Protein AF-A0A954ZT55-F1 (afdb_monomer)

Mean predicted aligned error: 9.02 Å

Secondary structure (DSSP, 8-state):
-HHHHHHHHHHHH-----PPP-------EETTEE--S---EEEEEESSSSSPPEEEEEEEE---

pLDDT: mean 84.21, std 9.3, range [62.06, 96.75]

Sequence (64 aa):
MRNTIIAFLAAVLATIAHAEPFTYQGSLNDNGAPANGEYDLIFRLYDAASGGAQLGAQVVLENT

Radius of gyration: 20.68 Å; Cα contacts (8 Å, |Δi|>4): 42; chains: 1; bounding box: 62×24×28 Å

Solvent-accessible surface area (backbone atoms only — not comparable to full-atom values): 4513 Å² total; per-residue (Å²): 110,74,68,57,53,51,55,52,50,56,59,73,68,58,74,80,91,68,88,75,91,81,86,87,86,82,83,60,67,51,98,91,38,74,60,83,68,92,60,68,49,77,48,77,47,59,79,42,98,71,95,48,55,76,51,82,80,67,50,73,48,76,70,128

Foldseek 3Di:
DVVVVVVVVVVVPDDDPDDDDDDDDDFDDDPNHTPPDFDKDKDWDFPDPPPTDTDDDIDIDGDD

Structure (mmCIF, N/CA/C/O backbone):
data_AF-A0A954ZT55-F1
#
_entry.id   AF-A0A954ZT55-F1
#
loop_
_atom_site.group_PDB
_atom_site.id
_atom_site.type_symbol
_atom_site.label_atom_id
_atom_site.label_alt_id
_atom_site.label_comp_id
_atom_site.label_asym_id
_atom_site.label_entity_id
_atom_site.label_seq_id
_atom_site.pdbx_PDB_ins_code
_atom_site.Cartn_x
_atom_site.Cartn_y
_atom_site.Cartn_z
_atom_site.occupancy
_atom_site.B_iso_or_equiv
_atom_site.auth_seq_id
_atom_site.auth_comp_id
_atom_site.auth_asym_id
_atom_site.auth_atom_id
_atom_site.pdbx_PDB_model_num
ATOM 1 N N . MET A 1 1 ? -44.571 10.856 -15.648 1.00 68.25 1 MET A N 1
ATOM 2 C CA . MET A 1 1 ? -43.854 12.137 -15.454 1.00 68.25 1 MET A CA 1
ATOM 3 C C . MET A 1 1 ? -43.226 12.226 -14.062 1.00 68.25 1 MET A C 1
ATOM 5 O O . MET A 1 1 ? -42.012 12.299 -13.990 1.00 68.25 1 MET A O 1
ATOM 9 N N . ARG A 1 2 ? -43.984 12.122 -12.954 1.00 72.56 2 ARG A N 1
ATOM 10 C CA . ARG A 1 2 ? -43.426 12.203 -11.582 1.00 72.56 2 ARG A CA 1
ATOM 11 C C . ARG A 1 2 ? -42.448 11.070 -11.212 1.00 72.56 2 ARG A C 1
ATOM 13 O O . ARG A 1 2 ? -41.353 11.358 -10.749 1.00 72.56 2 ARG A O 1
ATOM 20 N N . ASN A 1 3 ? -42.777 9.808 -11.501 1.00 67.56 3 ASN A N 1
ATOM 21 C CA . ASN A 1 3 ? -41.857 8.682 -11.243 1.00 67.56 3 ASN A CA 1
ATOM 22 C C . ASN A 1 3 ? -40.621 8.684 -12.152 1.00 67.56 3 ASN A C 1
ATOM 24 O O . ASN A 1 3 ? -39.566 8.203 -11.758 1.00 67.56 3 ASN A O 1
ATOM 28 N N . THR A 1 4 ? -40.744 9.246 -13.354 1.00 72.38 4 THR A N 1
ATOM 29 C CA . THR A 1 4 ? -39.650 9.332 -14.327 1.00 72.38 4 THR A CA 1
ATOM 30 C C . THR A 1 4 ? -38.565 10.300 -13.849 1.00 72.38 4 THR A C 1
ATOM 32 O O . THR A 1 4 ? -37.384 10.001 -13.974 1.00 72.38 4 THR A O 1
ATOM 35 N N . ILE A 1 5 ? -38.964 11.417 -13.228 1.00 76.25 5 ILE A N 1
ATOM 36 C CA . ILE A 1 5 ? -38.043 12.396 -12.626 1.00 76.25 5 ILE A CA 1
ATOM 37 C C . ILE A 1 5 ? -37.305 11.786 -11.426 1.00 76.25 5 ILE A C 1
ATOM 39 O O . ILE A 1 5 ? -36.100 11.968 -11.296 1.00 76.25 5 ILE A O 1
ATOM 43 N N . ILE A 1 6 ? -38.004 11.022 -10.581 1.00 78.62 6 ILE A N 1
ATOM 44 C CA . ILE A 1 6 ? -37.402 10.370 -9.406 1.00 78.62 6 ILE A CA 1
ATOM 45 C C . ILE A 1 6 ? -36.378 9.308 -9.829 1.00 78.62 6 ILE A C 1
ATOM 47 O O . ILE A 1 6 ? -35.283 9.267 -9.277 1.00 78.62 6 ILE A O 1
ATOM 51 N N . ALA A 1 7 ? -36.701 8.485 -10.831 1.00 75.00 7 ALA A N 1
ATOM 52 C CA . ALA A 1 7 ? -35.782 7.470 -11.346 1.00 75.00 7 ALA A CA 1
ATOM 53 C C . ALA A 1 7 ? -34.529 8.089 -11.991 1.00 75.00 7 ALA A C 1
ATOM 55 O O . ALA A 1 7 ? -33.421 7.607 -11.774 1.00 75.00 7 ALA A O 1
ATOM 56 N N . PHE A 1 8 ? -34.694 9.184 -12.738 1.00 76.88 8 PHE A N 1
ATOM 57 C CA . PHE A 1 8 ? -33.575 9.904 -13.345 1.00 76.88 8 PHE A CA 1
ATOM 58 C C . PHE A 1 8 ? -32.679 10.565 -12.289 1.00 76.88 8 PHE A C 1
ATOM 60 O O . PHE A 1 8 ? -31.458 10.473 -12.367 1.00 76.88 8 PHE A O 1
ATOM 67 N N . LEU A 1 9 ? -33.275 11.167 -11.255 1.00 79.38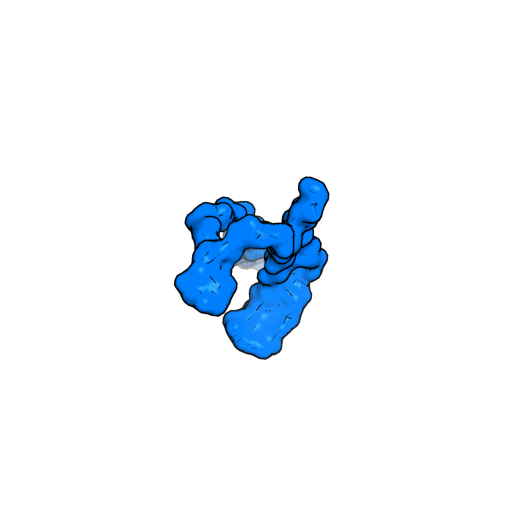 9 LEU A N 1
ATOM 68 C CA . LEU A 1 9 ? -32.536 11.752 -10.139 1.00 79.38 9 LEU A CA 1
ATOM 69 C C . LEU A 1 9 ? -31.754 10.682 -9.356 1.00 79.38 9 LEU A C 1
ATOM 71 O O . LEU A 1 9 ? -30.575 10.871 -9.084 1.00 79.38 9 LEU A O 1
ATOM 75 N N . ALA A 1 10 ? -32.362 9.529 -9.060 1.00 76.62 10 ALA A N 1
ATOM 76 C CA . ALA A 1 10 ? 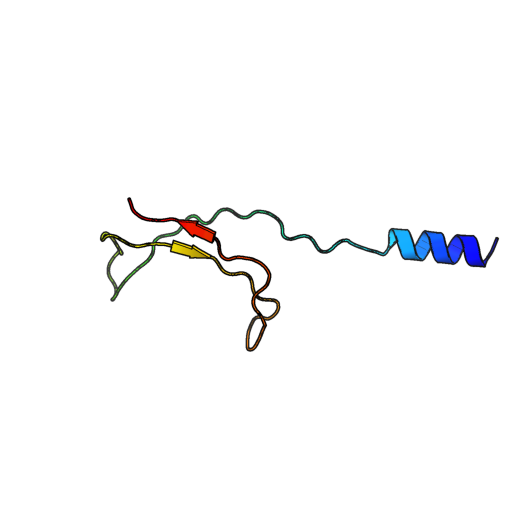-31.689 8.428 -8.365 1.00 76.62 10 ALA A CA 1
ATOM 77 C C . ALA A 1 10 ? -30.491 7.863 -9.151 1.00 76.62 10 ALA A C 1
ATOM 79 O O . ALA A 1 10 ? -29.471 7.536 -8.552 1.00 76.62 10 ALA A O 1
ATOM 80 N N . ALA A 1 11 ? -30.583 7.796 -10.483 1.00 75.50 11 ALA A N 1
ATOM 81 C CA . ALA A 1 11 ? -29.476 7.367 -11.337 1.00 75.50 11 ALA A CA 1
ATOM 82 C C . ALA A 1 11 ? -28.319 8.385 -11.375 1.00 75.50 11 ALA A C 1
ATOM 84 O O . ALA A 1 11 ? -27.164 7.982 -11.429 1.00 75.50 11 ALA A O 1
ATOM 85 N N . VAL A 1 12 ? -28.610 9.690 -11.297 1.00 74.69 12 VAL A N 1
ATOM 86 C CA . VAL A 1 12 ? -27.587 10.756 -11.229 1.00 74.69 12 VAL A CA 1
ATOM 87 C C . VAL A 1 12 ? -26.854 10.773 -9.881 1.00 74.69 12 VAL A C 1
ATOM 89 O O . VAL A 1 12 ? -25.682 11.132 -9.826 1.00 74.69 12 VAL A O 1
ATOM 92 N N . LEU A 1 13 ? -27.521 10.372 -8.794 1.00 74.31 13 LEU A N 1
ATOM 93 C CA . LEU A 1 13 ? -26.923 10.274 -7.455 1.00 74.31 13 LEU A CA 1
ATOM 94 C C . LEU A 1 13 ? -26.171 8.955 -7.199 1.00 74.31 13 LEU A C 1
ATOM 96 O O . LEU A 1 13 ? -25.475 8.841 -6.189 1.00 74.31 13 LEU A O 1
ATOM 100 N N . ALA A 1 14 ? -26.286 7.964 -8.086 1.00 65.81 14 ALA A N 1
ATOM 101 C CA . ALA A 1 14 ? -25.553 6.709 -7.975 1.00 65.81 14 ALA A CA 1
ATOM 102 C C . ALA A 1 14 ? -24.091 6.915 -8.406 1.00 65.81 14 ALA A C 1
ATOM 104 O O . ALA A 1 14 ? -23.740 6.784 -9.577 1.00 65.81 14 ALA A O 1
ATOM 105 N N . THR A 1 15 ? -23.226 7.253 -7.450 1.00 62.06 15 THR A N 1
ATOM 106 C CA . THR A 1 15 ? -21.777 7.223 -7.664 1.00 62.06 15 THR A CA 1
ATOM 107 C C . THR A 1 15 ? -21.293 5.775 -7.709 1.00 62.06 15 THR A C 1
ATOM 109 O O . THR A 1 15 ? -21.565 4.981 -6.806 1.00 62.06 15 THR A O 1
ATOM 112 N N . ILE A 1 16 ? -20.577 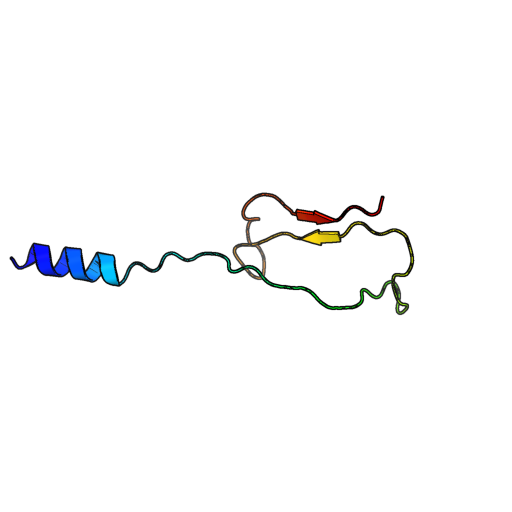5.417 -8.773 1.00 67.81 16 ILE A N 1
ATOM 113 C CA . ILE A 1 16 ? -19.777 4.195 -8.798 1.00 67.81 16 ILE A CA 1
ATOM 114 C C . ILE A 1 16 ? -18.550 4.439 -7.921 1.00 67.81 16 ILE A C 1
ATOM 116 O O . ILE A 1 16 ? -17.631 5.156 -8.305 1.00 67.81 16 ILE A O 1
ATOM 120 N N . ALA A 1 17 ? -18.542 3.865 -6.719 1.00 67.44 17 ALA A N 1
ATOM 121 C CA . ALA A 1 17 ? -17.326 3.802 -5.923 1.00 67.44 17 ALA A CA 1
ATOM 122 C C . ALA A 1 17 ? -16.323 2.920 -6.679 1.00 67.44 17 ALA A C 1
ATOM 124 O O . ALA A 1 17 ? -16.494 1.704 -6.761 1.00 67.44 17 ALA A O 1
ATOM 125 N N . HIS A 1 18 ? -15.313 3.543 -7.278 1.00 69.69 18 HIS A N 1
ATOM 126 C CA . HIS A 1 18 ? -14.225 2.861 -7.962 1.00 69.69 18 HIS A CA 1
ATOM 127 C C . HIS A 1 18 ? -12.917 3.154 -7.226 1.00 69.69 18 HIS A C 1
ATOM 129 O O . HIS A 1 18 ? -12.723 4.248 -6.694 1.00 69.69 18 HIS A O 1
ATOM 135 N N . ALA A 1 19 ? -12.041 2.155 -7.149 1.00 73.25 19 ALA A N 1
ATOM 136 C CA . ALA A 1 19 ? -10.712 2.350 -6.596 1.00 73.25 19 ALA A CA 1
ATOM 137 C C . ALA A 1 19 ? -9.864 3.114 -7.619 1.00 73.25 19 ALA A C 1
ATOM 139 O O . ALA A 1 19 ? -9.683 2.650 -8.744 1.00 73.25 19 ALA A O 1
ATOM 140 N N . GLU A 1 20 ? -9.336 4.272 -7.231 1.00 80.81 20 GLU A N 1
ATOM 141 C CA . GLU A 1 20 ? -8.386 4.996 -8.070 1.00 80.81 20 GLU A CA 1
ATOM 142 C C . GLU A 1 20 ? -6.979 4.398 -7.924 1.00 80.81 20 GLU A C 1
ATOM 144 O O . GLU A 1 20 ? -6.573 4.038 -6.811 1.00 80.81 20 GLU A O 1
ATOM 149 N N . PRO A 1 21 ? -6.205 4.294 -9.019 1.00 81.81 21 PRO A N 1
ATOM 150 C CA . PRO A 1 21 ? -4.799 3.937 -8.935 1.00 81.81 21 PRO A CA 1
ATOM 151 C C . PRO A 1 21 ? -4.045 4.921 -8.038 1.00 81.81 21 PRO A C 1
ATOM 153 O O . PRO A 1 21 ? -4.240 6.133 -8.117 1.00 81.81 21 PRO A O 1
ATOM 156 N N . PHE A 1 22 ? -3.127 4.409 -7.226 1.00 80.06 22 PHE A N 1
ATOM 157 C CA 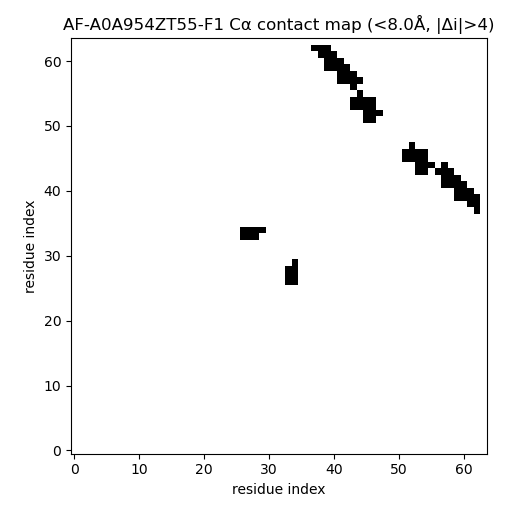. PHE A 1 22 ? -2.212 5.236 -6.448 1.00 80.06 22 PHE A CA 1
ATOM 158 C C . PHE A 1 22 ? -0.771 4.786 -6.674 1.00 80.06 22 PHE A C 1
ATOM 160 O O . PHE A 1 22 ? -0.496 3.614 -6.930 1.00 80.06 22 PHE A O 1
ATOM 167 N N . THR A 1 23 ? 0.161 5.729 -6.564 1.00 84.94 23 THR A N 1
ATOM 168 C CA . THR A 1 23 ? 1.597 5.444 -6.584 1.00 84.94 23 THR A CA 1
ATOM 169 C C . THR A 1 23 ? 2.132 5.413 -5.161 1.00 84.94 23 THR A C 1
ATOM 171 O O . THR A 1 23 ? 1.925 6.365 -4.409 1.00 84.94 23 THR A O 1
ATOM 174 N N . TYR A 1 24 ? 2.866 4.362 -4.807 1.00 81.25 24 TYR A N 1
ATOM 175 C CA . TYR A 1 24 ? 3.614 4.297 -3.555 1.00 81.25 24 TYR A CA 1
ATOM 176 C C . TYR A 1 24 ? 5.085 4.653 -3.807 1.00 81.25 24 TYR A C 1
ATOM 178 O O . TYR A 1 24 ? 5.759 3.983 -4.584 1.00 81.25 24 TYR A O 1
ATOM 186 N N . GLN A 1 25 ? 5.571 5.716 -3.160 1.00 85.44 25 GLN A N 1
ATOM 187 C CA . GLN A 1 25 ? 6.979 6.127 -3.166 1.00 85.44 25 GLN A CA 1
ATOM 188 C C . GLN A 1 25 ? 7.445 6.282 -1.716 1.00 85.44 25 GLN A C 1
ATOM 190 O O . GLN A 1 25 ? 7.233 7.319 -1.091 1.00 85.44 25 GLN A O 1
ATOM 195 N N . GLY A 1 26 ? 8.037 5.229 -1.163 1.00 82.56 26 GL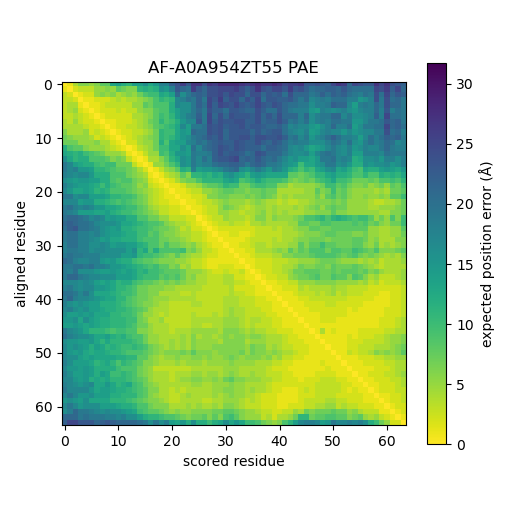Y A N 1
ATOM 196 C CA . GLY A 1 26 ? 8.530 5.201 0.212 1.00 82.56 26 GLY A CA 1
ATOM 197 C C . GLY A 1 26 ? 9.682 4.215 0.372 1.00 82.56 26 GLY A C 1
ATOM 198 O O . GLY A 1 26 ? 9.985 3.456 -0.546 1.00 82.56 26 GLY A O 1
ATOM 199 N N . SER A 1 27 ? 10.325 4.238 1.538 1.00 84.94 27 SER A N 1
ATOM 200 C CA . SER A 1 27 ? 11.328 3.249 1.938 1.00 84.94 27 SER A CA 1
ATOM 201 C C . SER A 1 27 ? 10.751 2.326 3.005 1.00 84.94 27 SER A C 1
ATOM 203 O O . SER A 1 27 ? 10.101 2.787 3.947 1.00 84.94 27 SER A O 1
ATOM 205 N N . LEU A 1 28 ? 11.021 1.031 2.884 1.00 86.25 28 LEU A N 1
ATOM 206 C CA . LEU A 1 28 ? 10.726 0.064 3.932 1.00 86.25 28 LEU A CA 1
ATOM 207 C C . LEU A 1 28 ? 11.910 0.011 4.903 1.00 86.25 28 LEU A C 1
ATOM 209 O O . LEU A 1 28 ? 13.057 -0.107 4.472 1.00 86.25 28 LEU A O 1
ATOM 213 N N . ASN A 1 29 ? 11.626 0.083 6.203 1.00 91.12 29 ASN A N 1
ATOM 214 C CA . ASN A 1 29 ? 12.618 -0.172 7.241 1.00 91.12 29 ASN A CA 1
ATOM 215 C C . ASN A 1 29 ? 12.335 -1.539 7.863 1.00 91.12 29 ASN A C 1
ATOM 217 O O . ASN A 1 29 ? 11.206 -1.788 8.285 1.00 91.12 29 ASN A O 1
ATOM 221 N N . ASP A 1 30 ? 13.362 -2.374 7.976 1.00 90.19 30 ASP A N 1
ATOM 222 C CA . ASP A 1 30 ? 13.331 -3.618 8.735 1.00 90.19 30 ASP A CA 1
ATOM 223 C C . ASP A 1 30 ? 14.304 -3.519 9.914 1.00 90.19 30 ASP A C 1
ATOM 225 O O . ASP A 1 30 ? 15.467 -3.141 9.765 1.00 90.19 30 ASP A O 1
ATOM 229 N N . ASN A 1 31 ? 13.794 -3.779 11.117 1.00 91.31 31 ASN A N 1
ATOM 230 C CA . ASN A 1 31 ? 14.540 -3.690 12.373 1.00 91.31 31 ASN A CA 1
ATOM 231 C C . ASN A 1 31 ? 15.342 -2.375 12.561 1.00 91.31 31 ASN A C 1
ATOM 233 O O . ASN A 1 31 ? 16.460 -2.365 13.075 1.00 91.31 31 ASN A O 1
ATOM 237 N N . GLY A 1 32 ? 14.776 -1.246 12.120 1.00 92.69 32 GLY A N 1
ATOM 238 C CA . GLY A 1 32 ? 15.388 0.083 12.252 1.00 92.69 32 GLY A CA 1
ATOM 239 C C . GLY A 1 32 ? 16.434 0.440 11.188 1.00 92.69 32 GLY A C 1
ATOM 240 O O . GLY A 1 32 ? 16.987 1.537 11.244 1.00 92.69 32 GLY A O 1
ATOM 241 N N . ALA A 1 33 ? 16.677 -0.431 10.206 1.00 93.25 33 ALA A N 1
ATOM 242 C CA . ALA A 1 33 ? 17.550 -0.179 9.062 1.00 93.25 33 ALA A CA 1
ATOM 243 C C . ALA A 1 33 ? 16.761 -0.233 7.739 1.00 93.25 33 ALA A C 1
ATOM 245 O O . ALA A 1 33 ? 15.704 -0.859 7.692 1.00 93.25 33 ALA A O 1
ATOM 246 N N . PRO A 1 34 ? 17.239 0.397 6.650 1.00 91.56 34 PRO A N 1
ATOM 247 C CA . PRO A 1 34 ? 16.617 0.244 5.337 1.00 91.56 34 PRO A CA 1
ATOM 248 C C . PRO A 1 34 ? 16.598 -1.224 4.888 1.00 91.56 34 PRO A C 1
ATOM 250 O O . PRO A 1 34 ? 17.609 -1.924 4.990 1.00 91.56 34 PRO A O 1
ATOM 253 N N . ALA A 1 35 ? 15.463 -1.679 4.363 1.00 91.81 35 ALA A N 1
ATOM 254 C CA . ALA A 1 35 ? 15.265 -3.038 3.869 1.00 91.81 35 ALA A CA 1
ATOM 255 C C . ALA A 1 35 ? 15.949 -3.248 2.499 1.00 91.81 35 ALA A C 1
ATOM 257 O O . ALA A 1 35 ? 15.295 -3.349 1.469 1.00 91.81 35 ALA A O 1
ATOM 258 N N . ASN A 1 36 ? 17.284 -3.302 2.491 1.00 88.06 36 ASN A N 1
ATOM 259 C CA . ASN A 1 36 ? 18.114 -3.433 1.280 1.00 88.06 36 ASN A CA 1
ATOM 260 C C . ASN A 1 36 ? 18.323 -4.890 0.799 1.00 88.06 36 ASN A C 1
ATOM 262 O O . ASN A 1 36 ? 19.185 -5.135 -0.042 1.00 88.06 36 ASN A O 1
ATOM 266 N N . GLY A 1 37 ? 17.617 -5.859 1.385 1.00 86.12 37 GLY A N 1
ATOM 267 C CA . GLY A 1 37 ? 17.679 -7.276 1.005 1.00 86.12 37 GLY A CA 1
ATOM 268 C C . GLY A 1 37 ? 16.689 -7.636 -0.106 1.00 86.12 37 GLY A C 1
ATOM 269 O O . GLY A 1 37 ? 16.054 -6.761 -0.687 1.00 86.12 37 GLY A O 1
ATOM 270 N N . GLU A 1 38 ? 16.532 -8.930 -0.372 1.00 90.12 38 GLU A N 1
ATOM 271 C CA . GLU A 1 38 ? 15.493 -9.430 -1.277 1.00 90.12 38 GLU A CA 1
ATOM 272 C C . GLU A 1 38 ? 14.143 -9.454 -0.551 1.00 90.12 38 GLU A C 1
ATOM 274 O O . GLU A 1 38 ? 13.996 -10.113 0.481 1.00 90.12 38 GLU A O 1
ATOM 279 N N . TYR A 1 39 ? 13.168 -8.714 -1.079 1.00 88.62 39 TYR A N 1
ATOM 280 C CA . TYR A 1 39 ? 11.820 -8.625 -0.527 1.00 88.62 39 TYR A CA 1
ATOM 281 C C . TYR A 1 39 ? 10.786 -8.635 -1.645 1.00 88.62 39 TYR A C 1
ATOM 283 O O . TYR A 1 39 ? 10.875 -7.839 -2.577 1.00 88.62 39 TYR A O 1
ATOM 291 N N . ASP A 1 40 ? 9.747 -9.449 -1.480 1.00 90.94 40 ASP A N 1
ATOM 292 C CA . ASP A 1 40 ? 8.521 -9.315 -2.260 1.00 90.94 40 ASP A CA 1
ATOM 293 C C . ASP A 1 40 ? 7.604 -8.278 -1.603 1.00 90.94 40 ASP A C 1
ATOM 295 O O . ASP A 1 40 ? 7.402 -8.285 -0.383 1.00 90.94 40 ASP A O 1
ATOM 299 N N . LEU A 1 41 ? 6.994 -7.401 -2.403 1.00 88.44 41 LEU A N 1
ATOM 300 C CA . LEU A 1 41 ? 5.974 -6.472 -1.912 1.00 88.44 41 LEU A CA 1
ATOM 301 C C . LEU A 1 41 ? 4.581 -6.995 -2.260 1.00 88.44 41 LEU A C 1
ATOM 303 O O . LEU A 1 41 ? 4.283 -7.282 -3.418 1.00 88.44 41 LEU A O 1
ATOM 307 N N . ILE A 1 42 ? 3.702 -7.061 -1.257 1.00 91.62 42 ILE A N 1
ATOM 308 C CA . ILE A 1 42 ? 2.317 -7.515 -1.422 1.00 91.62 42 ILE A CA 1
ATOM 309 C C . ILE A 1 42 ? 1.354 -6.394 -1.043 1.00 91.62 42 ILE A C 1
ATOM 311 O O . ILE A 1 42 ? 1.324 -5.944 0.103 1.00 91.62 42 ILE A O 1
ATOM 315 N N . PHE A 1 43 ? 0.495 -6.009 -1.982 1.00 89.75 43 PHE A N 1
ATOM 316 C CA . PHE A 1 43 ? -0.559 -5.021 -1.770 1.00 89.75 43 PHE A CA 1
ATOM 317 C C . PHE A 1 43 ? -1.923 -5.711 -1.695 1.00 89.75 43 PHE A C 1
ATOM 319 O O . PHE A 1 43 ? -2.289 -6.491 -2.578 1.00 89.75 43 PHE A O 1
ATOM 326 N N . ARG A 1 44 ? -2.688 -5.418 -0.634 1.00 92.38 44 ARG A N 1
ATOM 327 C CA . ARG A 1 44 ? -4.049 -5.933 -0.404 1.00 92.38 44 ARG A CA 1
ATOM 328 C C . ARG A 1 44 ? -5.002 -4.783 -0.113 1.00 92.38 44 ARG A C 1
ATOM 330 O O . ARG A 1 44 ? -4.660 -3.887 0.655 1.00 92.38 44 ARG A O 1
ATOM 337 N N . LEU A 1 45 ? -6.196 -4.844 -0.691 1.00 90.00 45 LEU A N 1
ATOM 338 C CA . LEU A 1 45 ? -7.272 -3.894 -0.434 1.00 90.00 45 LEU A CA 1
ATOM 339 C C . LEU A 1 45 ? -8.260 -4.497 0.568 1.00 90.00 45 LEU A C 1
ATOM 341 O O . LEU A 1 45 ? -8.631 -5.658 0.423 1.00 90.00 45 LEU A O 1
ATOM 345 N N . TYR A 1 46 ? -8.694 -3.712 1.551 1.00 93.88 46 TYR A N 1
ATOM 346 C CA . TYR A 1 46 ? -9.709 -4.101 2.534 1.00 93.88 46 TYR A CA 1
ATOM 347 C C . TYR A 1 46 ? -10.872 -3.109 2.526 1.00 93.88 46 TYR A C 1
ATOM 349 O O . TYR A 1 46 ? -10.686 -1.937 2.199 1.00 93.88 46 TYR A O 1
ATOM 357 N N . ASP A 1 47 ? -12.060 -3.577 2.904 1.00 92.25 47 ASP A N 1
ATOM 358 C CA . ASP A 1 47 ? -13.283 -2.765 2.979 1.00 92.25 47 ASP A CA 1
ATOM 359 C C . ASP A 1 47 ? -13.423 -1.940 4.274 1.00 92.25 47 ASP A C 1
ATOM 361 O O . ASP A 1 47 ? -14.265 -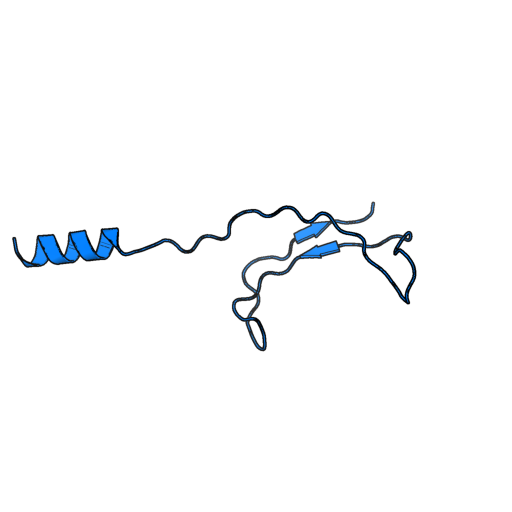1.044 4.350 1.00 92.25 47 ASP A O 1
ATOM 365 N N . ALA A 1 48 ? -12.584 -2.202 5.280 1.00 93.12 48 ALA A N 1
ATOM 366 C CA . ALA A 1 48 ? -12.563 -1.476 6.544 1.00 93.12 48 ALA A CA 1
ATOM 367 C C . ALA A 1 48 ? -11.145 -1.366 7.122 1.00 93.12 48 ALA A C 1
ATOM 369 O O . ALA A 1 48 ? -10.290 -2.224 6.904 1.00 93.12 48 ALA A O 1
ATOM 370 N N . ALA A 1 49 ? -10.911 -0.320 7.921 1.00 92.69 49 ALA A N 1
ATOM 371 C CA . ALA A 1 49 ? -9.618 -0.060 8.563 1.00 92.69 49 ALA A CA 1
ATOM 372 C C . ALA A 1 49 ? -9.235 -1.099 9.638 1.00 92.69 49 ALA A C 1
ATOM 374 O O . ALA A 1 49 ? -8.061 -1.245 9.966 1.00 92.69 49 ALA A O 1
ATOM 375 N N . SER A 1 50 ? -10.216 -1.805 10.208 1.00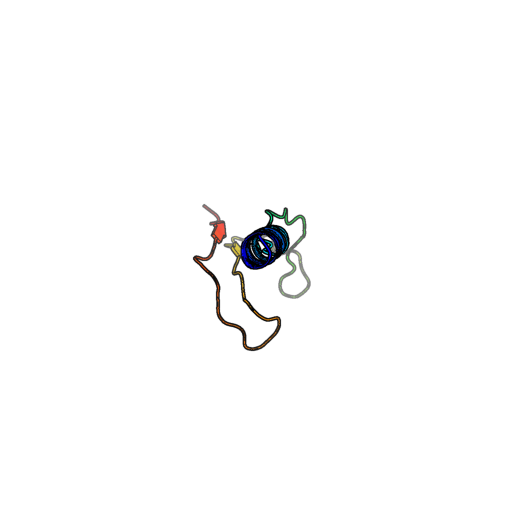 96.75 50 SER A N 1
ATOM 376 C CA . SER A 1 50 ? -10.012 -2.892 11.167 1.00 96.75 50 SER A CA 1
ATOM 377 C C . SER A 1 50 ? -11.149 -3.903 11.048 1.00 96.75 50 SER A C 1
ATOM 379 O O . SER A 1 50 ? -12.305 -3.509 10.900 1.00 96.75 50 SER A O 1
ATOM 381 N N . GLY A 1 51 ? -10.822 -5.198 11.094 1.00 95.56 51 GLY A N 1
ATOM 382 C CA . GLY A 1 51 ? -11.795 -6.294 10.990 1.00 95.56 51 GLY A CA 1
ATOM 383 C C . GLY A 1 51 ? -12.474 -6.453 9.622 1.00 95.56 51 GLY A C 1
ATOM 384 O O . GLY A 1 51 ? -13.456 -7.184 9.535 1.00 95.56 51 GLY A O 1
ATOM 385 N N . GLY A 1 52 ? -11.987 -5.770 8.581 1.00 95.94 52 GLY A N 1
ATOM 386 C CA . GLY A 1 52 ? -12.551 -5.820 7.229 1.00 95.94 52 GLY A CA 1
ATOM 387 C C . GLY A 1 52 ? -12.206 -7.089 6.446 1.00 95.94 52 GLY A C 1
ATOM 388 O O . GLY A 1 52 ? -11.278 -7.824 6.792 1.00 95.94 52 GLY A O 1
ATOM 389 N N . ALA A 1 53 ? -12.934 -7.318 5.355 1.00 96.38 53 ALA A N 1
ATOM 390 C CA . ALA A 1 53 ? -12.659 -8.372 4.387 1.00 96.38 53 ALA A CA 1
ATOM 391 C C . ALA A 1 53 ? -11.766 -7.857 3.248 1.00 96.38 53 ALA A C 1
ATOM 393 O O . ALA A 1 53 ? -11.831 -6.690 2.854 1.00 96.38 53 ALA A O 1
ATOM 394 N N . GLN A 1 54 ? -10.925 -8.741 2.706 1.00 94.62 54 GLN A N 1
ATOM 395 C CA . GLN A 1 54 ? -10.117 -8.417 1.534 1.00 94.62 54 GLN A CA 1
ATOM 396 C C . GLN A 1 54 ? -11.011 -8.285 0.295 1.00 94.62 54 GLN A C 1
ATOM 398 O O . GLN A 1 54 ? -11.864 -9.132 0.030 1.00 94.62 54 GLN A O 1
ATOM 403 N N . LEU A 1 55 ? -10.760 -7.249 -0.499 1.00 91.12 55 LEU A N 1
ATOM 404 C CA . LEU A 1 55 ? -11.401 -7.010 -1.784 1.00 91.12 55 LEU A CA 1
ATOM 405 C C . LEU A 1 55 ? -10.456 -7.406 -2.924 1.00 91.12 55 LEU A C 1
ATOM 407 O O . LEU A 1 55 ? -9.348 -6.881 -3.032 1.00 91.12 55 LEU A O 1
ATOM 411 N N . GLY A 1 56 ? -10.919 -8.295 -3.804 1.00 89.88 56 GLY A N 1
ATOM 412 C CA . GLY A 1 56 ? -10.189 -8.691 -5.011 1.00 89.88 56 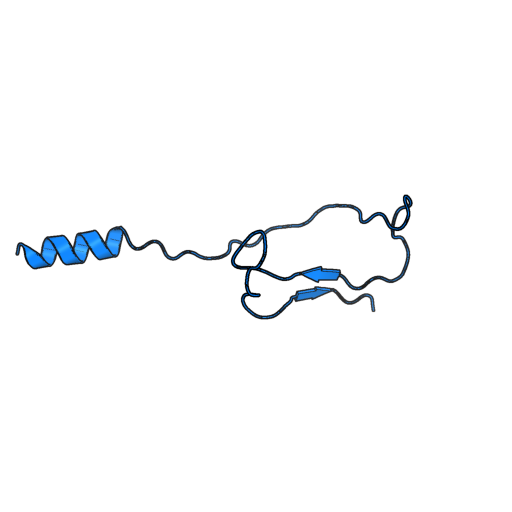GLY A CA 1
ATOM 413 C C . GLY A 1 56 ? -8.884 -9.461 -4.756 1.00 89.88 56 GLY A C 1
ATOM 414 O O . GLY A 1 56 ? -8.593 -9.908 -3.646 1.00 89.88 56 GLY A O 1
ATOM 415 N N . ALA A 1 57 ? -8.106 -9.648 -5.825 1.00 93.25 57 ALA A N 1
ATOM 416 C CA . ALA A 1 57 ? -6.801 -10.302 -5.763 1.00 93.25 57 ALA A CA 1
ATOM 417 C C . ALA A 1 57 ? -5.721 -9.345 -5.232 1.00 93.25 57 ALA A C 1
ATOM 419 O O . ALA A 1 57 ? -5.780 -8.137 -5.455 1.00 93.25 57 ALA A O 1
ATOM 420 N N . GLN A 1 58 ? -4.716 -9.896 -4.548 1.00 93.56 58 GLN A N 1
ATOM 421 C CA . GLN A 1 58 ? -3.536 -9.131 -4.142 1.00 93.56 58 GLN A CA 1
ATOM 422 C C . GLN A 1 58 ? -2.606 -8.874 -5.335 1.00 93.56 58 GLN A C 1
ATOM 424 O O . GLN A 1 58 ? -2.516 -9.704 -6.239 1.00 93.56 58 GLN A O 1
ATOM 429 N N . VAL A 1 59 ? -1.875 -7.760 -5.299 1.00 91.12 59 VAL A N 1
ATOM 430 C CA . VAL A 1 59 ? -0.783 -7.481 -6.244 1.00 91.12 59 VAL A CA 1
ATOM 431 C C . VAL A 1 59 ? 0.531 -7.872 -5.585 1.00 91.12 59 VAL A C 1
ATOM 433 O O . VAL A 1 59 ? 0.781 -7.471 -4.448 1.00 91.12 59 VAL A O 1
ATOM 436 N N . VAL A 1 60 ? 1.349 -8.649 -6.294 1.00 92.94 60 VAL A N 1
ATOM 437 C CA . VAL A 1 60 ? 2.687 -9.058 -5.854 1.00 92.94 60 VAL A CA 1
ATOM 438 C C . VAL A 1 60 ? 3.711 -8.425 -6.786 1.00 92.94 60 VAL A C 1
ATOM 440 O O . VAL A 1 60 ? 3.612 -8.566 -8.004 1.00 92.94 60 VAL A O 1
ATOM 443 N N . LEU A 1 61 ? 4.665 -7.706 -6.208 1.00 88.88 61 LEU A N 1
ATOM 444 C CA . LEU A 1 61 ? 5.890 -7.291 -6.872 1.00 88.88 61 LEU A CA 1
ATOM 445 C C . LEU A 1 61 ? 6.993 -8.220 -6.376 1.00 88.88 61 LEU A C 1
ATOM 447 O O . LEU A 1 61 ? 7.456 -8.073 -5.246 1.00 88.88 61 LEU A O 1
ATOM 451 N N . GLU A 1 62 ? 7.326 -9.201 -7.205 1.00 89.50 62 GLU A N 1
ATOM 452 C CA . GLU A 1 62 ? 8.347 -10.202 -6.908 1.00 89.50 62 GLU A CA 1
ATOM 453 C C . GLU A 1 62 ? 9.743 -9.616 -7.130 1.00 89.50 62 GLU A C 1
ATOM 455 O O . GLU A 1 62 ? 9.973 -8.887 -8.101 1.00 89.50 62 GLU A O 1
ATOM 460 N N . ASN A 1 63 ? 10.681 -9.953 -6.249 1.00 78.44 63 ASN A N 1
ATOM 461 C CA . ASN A 1 63 ? 12.094 -9.669 -6.460 1.00 78.44 63 ASN A CA 1
ATOM 462 C C . ASN A 1 63 ? 12.736 -10.856 -7.198 1.00 78.44 63 ASN A C 1
ATOM 464 O O . ASN A 1 63 ? 13.085 -11.855 -6.570 1.00 78.44 63 ASN A O 1
ATOM 468 N N . THR A 1 64 ? 12.835 -10.761 -8.530 1.00 69.56 64 THR A N 1
ATOM 469 C CA . THR A 1 64 ? 13.510 -11.762 -9.386 1.00 69.56 64 THR A CA 1
ATOM 470 C C . THR A 1 64 ? 14.974 -11.427 -9.632 1.00 69.56 64 THR A C 1
ATOM 472 O O . THR A 1 64 ? 15.281 -10.224 -9.793 1.00 69.56 64 THR A O 1
#

Nearest PDB structures (foldseek):
  8coe-assembly1_A  TM=3.030E-01  e=4.122E+00  Homo sapiens
  8gxs-assembly1_DA  TM=2.491E-01  e=8.730E+00  Homo sapiens
  7eg9-assembly1_A  TM=2.480E-01  e=9.346E+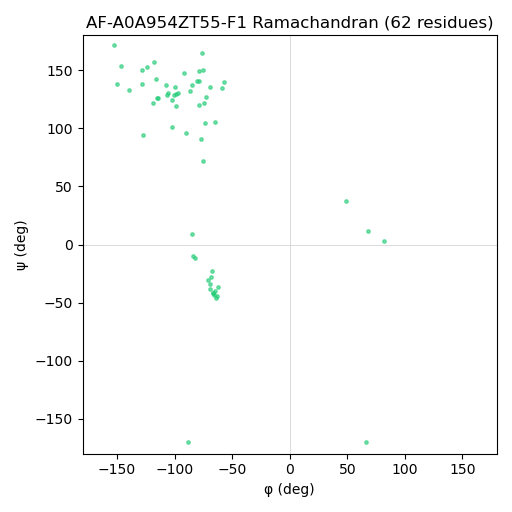00  Homo sapiens